Protein AF-A0A956RWE0-F1 (afdb_monomer_lite)

pLDDT: mean 74.17, std 11.6, range [49.22, 88.5]

Sequence (64 aa):
NEVMKVLTLVTSIFIPLSFLAGLYGMNFDHMPELHLSWGYPALLGLMVAVVLGMLAFFRHKRWL

Structure (mmCIF, N/CA/C/O backbone):
data_AF-A0A956RWE0-F1
#
_entry.id   AF-A0A956RWE0-F1
#
loop_
_atom_site.group_PDB
_atom_site.id
_atom_site.type_symbol
_atom_site.label_atom_id
_atom_site.label_alt_id
_atom_site.label_comp_id
_atom_site.label_asym_id
_atom_site.label_entity_id
_atom_site.label_seq_id
_atom_site.pdbx_PDB_ins_code
_atom_site.Cartn_x
_atom_site.Cartn_y
_atom_site.Cartn_z
_atom_site.occupancy
_atom_site.B_iso_or_equiv
_atom_site.auth_seq_id
_atom_site.auth_comp_id
_atom_site.auth_asym_id
_atom_site.auth_atom_id
_atom_site.pdbx_PDB_model_num
ATOM 1 N N . ASN A 1 1 ? -12.190 6.766 22.695 1.00 63.19 1 ASN A N 1
ATOM 2 C CA . ASN A 1 1 ? -11.520 7.796 21.877 1.00 63.19 1 ASN A CA 1
ATOM 3 C C . ASN A 1 1 ? -11.430 7.307 20.434 1.00 63.19 1 ASN A C 1
ATOM 5 O O . ASN A 1 1 ? -10.491 6.597 20.093 1.00 63.19 1 ASN A O 1
ATOM 9 N N . GLU A 1 2 ? -12.446 7.579 19.617 1.00 77.06 2 GLU A N 1
ATOM 10 C CA . GLU A 1 2 ? -12.585 6.963 18.284 1.00 77.06 2 GLU A CA 1
ATOM 11 C C . GLU A 1 2 ? -11.622 7.532 17.234 1.00 77.06 2 GLU A C 1
ATOM 13 O O . GLU A 1 2 ? -11.142 6.789 16.383 1.00 77.06 2 GLU A O 1
ATOM 18 N N . VAL A 1 3 ? -11.240 8.807 17.355 1.00 82.31 3 VAL A N 1
ATOM 19 C CA . VAL A 1 3 ? -10.311 9.477 16.425 1.00 82.31 3 VAL A CA 1
ATOM 20 C C . VAL A 1 3 ? -8.948 8.778 16.377 1.00 82.31 3 VAL A C 1
ATOM 22 O O . VAL A 1 3 ? -8.429 8.501 15.300 1.00 82.31 3 VAL A O 1
ATOM 25 N N . MET A 1 4 ? -8.397 8.413 17.541 1.00 82.44 4 MET A N 1
ATOM 26 C CA . MET A 1 4 ? -7.129 7.675 17.623 1.00 82.44 4 MET A CA 1
ATOM 27 C C . MET A 1 4 ? -7.233 6.293 16.967 1.00 82.44 4 MET A C 1
ATOM 29 O O . MET A 1 4 ? -6.312 5.882 16.272 1.00 82.44 4 MET A O 1
ATOM 33 N N . LYS A 1 5 ? -8.372 5.598 17.126 1.00 78.50 5 LYS A N 1
ATOM 34 C CA . LYS A 1 5 ? -8.610 4.292 16.490 1.00 78.50 5 LYS A CA 1
ATOM 35 C C . LYS A 1 5 ? -8.572 4.396 14.965 1.00 78.50 5 LYS A C 1
ATOM 37 O O . LYS A 1 5 ? -7.911 3.581 14.327 1.00 78.50 5 LYS A O 1
ATOM 42 N N . VAL A 1 6 ? -9.237 5.401 14.392 1.00 84.81 6 VAL A N 1
ATOM 43 C CA . VAL A 1 6 ? -9.250 5.625 12.937 1.00 84.81 6 VAL A CA 1
ATOM 44 C C . VAL A 1 6 ? -7.847 5.954 12.429 1.00 84.81 6 VAL A C 1
ATOM 46 O O . VAL A 1 6 ? -7.391 5.357 11.458 1.00 84.81 6 VAL A O 1
ATOM 49 N N . LEU A 1 7 ? -7.123 6.839 13.118 1.00 85.25 7 LEU A N 1
ATOM 50 C CA . LEU A 1 7 ? -5.781 7.251 12.706 1.00 85.25 7 LEU A CA 1
ATOM 51 C C . LEU A 1 7 ? -4.771 6.094 12.752 1.00 85.25 7 LEU A C 1
ATOM 53 O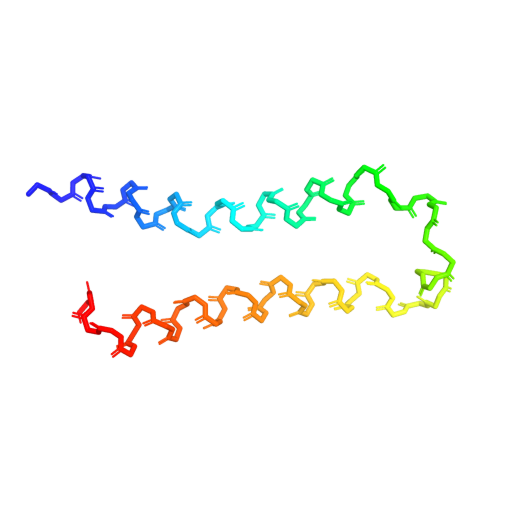 O . LEU A 1 7 ? -3.973 5.931 11.826 1.00 85.25 7 LEU A O 1
ATOM 57 N N . THR A 1 8 ? -4.829 5.254 13.792 1.00 85.12 8 THR A N 1
ATOM 58 C CA . THR A 1 8 ? -3.992 4.050 13.906 1.00 85.12 8 THR A CA 1
ATOM 59 C C . THR A 1 8 ? -4.305 3.050 12.798 1.00 85.12 8 THR A C 1
ATOM 61 O O . THR A 1 8 ? -3.385 2.472 12.224 1.00 85.12 8 THR A O 1
ATOM 64 N N . LEU A 1 9 ? -5.585 2.874 12.461 1.00 81.44 9 LEU A N 1
ATOM 65 C CA . LEU A 1 9 ? -6.015 1.952 11.414 1.00 81.44 9 LEU A CA 1
ATOM 66 C C . LEU A 1 9 ? -5.528 2.407 10.033 1.00 81.44 9 LEU A C 1
ATOM 68 O O . LEU A 1 9 ? -4.942 1.611 9.303 1.00 81.44 9 LEU A O 1
ATOM 72 N N . VAL A 1 10 ? -5.671 3.698 9.714 1.00 84.06 10 VAL A N 1
ATOM 73 C CA . VAL A 1 10 ? -5.144 4.283 8.470 1.00 84.06 10 VAL A CA 1
ATOM 74 C C . VAL A 1 10 ? -3.624 4.128 8.402 1.00 84.06 10 VAL A C 1
ATOM 76 O O . VAL A 1 10 ? -3.104 3.613 7.416 1.00 84.06 10 VAL A O 1
ATOM 79 N N . THR A 1 11 ? -2.909 4.497 9.465 1.00 86.25 11 THR A N 1
ATOM 80 C CA . THR A 1 11 ? -1.438 4.434 9.521 1.00 86.25 11 THR A CA 1
ATOM 81 C C . THR A 1 11 ? -0.914 3.007 9.371 1.00 86.25 11 THR A C 1
ATOM 83 O O . THR A 1 11 ? 0.043 2.775 8.635 1.00 86.25 11 THR A O 1
ATOM 86 N N . SER A 1 12 ? -1.560 2.036 10.021 1.00 83.19 12 SER A N 1
ATOM 87 C CA . SER A 1 12 ? -1.165 0.628 9.934 1.00 83.19 12 SER A CA 1
ATOM 88 C C . SER A 1 12 ? -1.246 0.084 8.508 1.00 83.19 12 SER A C 1
ATOM 90 O O . SER A 1 12 ? -0.446 -0.777 8.161 1.00 83.19 12 SER A O 1
ATOM 92 N N . ILE A 1 13 ? -2.188 0.571 7.695 1.00 82.00 13 ILE A N 1
ATOM 93 C CA . ILE A 1 13 ? -2.322 0.188 6.282 1.00 82.00 13 ILE A CA 1
ATOM 94 C C . ILE A 1 13 ? -1.322 0.969 5.422 1.00 82.00 13 ILE A C 1
ATOM 96 O O . ILE A 1 13 ? -0.716 0.409 4.512 1.00 82.00 13 ILE A O 1
ATOM 100 N N . PHE A 1 14 ? -1.116 2.253 5.722 1.00 84.50 14 PHE A N 1
ATOM 101 C CA . PHE A 1 14 ? -0.279 3.142 4.918 1.00 84.50 14 PHE A CA 1
ATOM 102 C C . PHE A 1 14 ? 1.216 2.822 5.010 1.00 84.50 14 PHE A C 1
ATOM 104 O O . PHE A 1 14 ? 1.903 2.870 3.999 1.00 84.50 14 PHE A O 1
ATOM 111 N N . ILE A 1 15 ? 1.735 2.471 6.191 1.00 86.94 15 ILE A N 1
ATOM 112 C CA . ILE A 1 15 ? 3.165 2.177 6.400 1.00 86.94 15 ILE A CA 1
ATOM 113 C C . ILE A 1 15 ? 3.702 1.086 5.451 1.00 86.94 15 ILE A C 1
ATOM 115 O O . ILE A 1 15 ? 4.669 1.362 4.737 1.00 86.94 15 ILE A O 1
ATOM 119 N N . PRO A 1 16 ? 3.126 -0.132 5.395 1.00 82.00 16 PRO A N 1
ATOM 120 C CA . PRO A 1 16 ? 3.624 -1.176 4.499 1.00 82.00 16 PRO A CA 1
ATOM 121 C C . PRO A 1 16 ? 3.409 -0.828 3.022 1.00 82.00 16 PRO A C 1
ATOM 123 O O . PRO A 1 16 ? 4.253 -1.169 2.194 1.00 82.00 16 PRO A O 1
ATOM 126 N N . LEU A 1 17 ? 2.328 -0.108 2.692 1.00 82.12 17 LEU A N 1
ATOM 127 C CA . LEU A 1 17 ? 2.075 0.370 1.331 1.00 82.12 17 LEU A CA 1
ATOM 128 C C . LEU A 1 17 ? 3.160 1.355 0.877 1.00 82.12 17 LEU A C 1
ATOM 130 O O . LEU A 1 17 ? 3.735 1.189 -0.195 1.00 82.12 17 LEU A O 1
ATOM 134 N N . SER A 1 18 ? 3.468 2.346 1.716 1.00 85.06 18 SER A N 1
ATOM 135 C CA . SER A 1 18 ? 4.507 3.346 1.469 1.00 85.06 18 SER A CA 1
ATOM 136 C C . SER A 1 18 ? 5.896 2.725 1.417 1.00 85.06 18 SER A C 1
ATOM 138 O O . SER A 1 18 ? 6.711 3.141 0.602 1.00 85.06 18 SER A O 1
ATOM 140 N N . PHE A 1 19 ? 6.174 1.711 2.241 1.00 83.88 19 PHE A N 1
ATOM 141 C CA . PHE A 1 19 ? 7.436 0.975 2.191 1.00 83.88 19 PHE A CA 1
ATOM 142 C C . PHE A 1 19 ? 7.611 0.243 0.854 1.00 83.88 19 PHE A C 1
ATOM 144 O O . PHE A 1 19 ? 8.649 0.387 0.213 1.00 83.88 19 PHE A O 1
ATOM 151 N N . LEU A 1 20 ? 6.581 -0.475 0.391 1.00 79.69 20 LEU A N 1
ATOM 152 C CA . LEU A 1 20 ? 6.578 -1.119 -0.927 1.00 79.69 20 LEU A CA 1
ATOM 153 C C . LEU A 1 20 ? 6.719 -0.095 -2.059 1.00 79.69 20 LEU A C 1
ATOM 155 O O . LEU A 1 20 ? 7.538 -0.281 -2.956 1.00 79.69 20 LEU A O 1
ATOM 159 N N . ALA A 1 21 ? 5.965 1.003 -2.002 1.00 79.25 21 ALA A N 1
ATOM 160 C CA . ALA A 1 21 ? 6.037 2.070 -2.995 1.00 79.25 21 ALA A CA 1
ATOM 161 C C . ALA A 1 21 ? 7.409 2.766 -3.013 1.00 79.25 21 ALA A C 1
ATOM 163 O O . ALA A 1 21 ? 7.896 3.094 -4.088 1.00 79.25 21 ALA A O 1
ATOM 164 N N . GLY A 1 22 ? 8.057 2.955 -1.861 1.00 79.25 22 GLY A N 1
ATOM 165 C CA . GLY A 1 22 ? 9.403 3.526 -1.764 1.00 79.25 22 GLY A CA 1
ATOM 166 C C . GLY A 1 22 ? 10.484 2.576 -2.282 1.00 79.25 22 GLY A C 1
ATOM 167 O O . GLY A 1 22 ? 11.329 2.983 -3.075 1.00 79.25 22 GLY A O 1
ATOM 168 N N . LEU A 1 23 ? 10.418 1.295 -1.901 1.00 75.94 23 LEU A N 1
ATOM 169 C CA . LEU A 1 23 ? 11.356 0.264 -2.351 1.00 75.94 23 LEU A CA 1
ATOM 170 C C . LEU A 1 23 ? 11.338 0.118 -3.881 1.00 75.94 23 LEU A C 1
ATOM 172 O O . LEU A 1 23 ? 12.394 0.091 -4.512 1.00 75.94 23 LEU A O 1
ATOM 176 N N . TYR A 1 24 ? 10.139 0.072 -4.473 1.00 71.00 24 TYR A N 1
ATOM 177 C CA . TYR A 1 24 ? 9.961 -0.082 -5.917 1.00 71.00 24 TYR A CA 1
ATOM 178 C C . TYR A 1 24 ? 10.087 1.242 -6.680 1.00 71.00 24 TYR A C 1
ATOM 180 O O . TYR A 1 24 ? 10.702 1.269 -7.740 1.00 71.00 24 TYR A O 1
ATOM 188 N N . GLY A 1 25 ? 9.590 2.356 -6.143 1.00 66.62 25 GLY A N 1
ATOM 189 C CA . GLY A 1 25 ? 9.692 3.678 -6.768 1.00 66.62 25 GLY A CA 1
ATOM 190 C C . GLY A 1 25 ? 11.129 4.192 -6.894 1.00 66.62 25 GLY A C 1
ATOM 191 O O . GLY A 1 25 ? 11.415 4.952 -7.813 1.00 66.62 25 GLY A O 1
ATOM 192 N N . MET A 1 26 ? 12.044 3.747 -6.022 1.00 65.25 26 MET A N 1
ATOM 193 C CA . MET A 1 26 ? 13.467 4.109 -6.081 1.00 65.25 26 MET A CA 1
ATOM 194 C C . MET A 1 26 ? 14.333 3.171 -6.946 1.00 65.25 26 MET A C 1
ATOM 196 O O . MET A 1 26 ? 15.444 3.560 -7.285 1.00 65.25 26 MET A O 1
ATOM 200 N N . ASN A 1 27 ? 13.871 1.963 -7.308 1.00 60.94 27 ASN A N 1
ATOM 201 C CA . ASN A 1 27 ? 14.692 0.942 -7.997 1.00 60.94 27 ASN A CA 1
ATOM 202 C C . ASN A 1 27 ? 14.046 0.328 -9.256 1.00 60.94 27 ASN A C 1
ATOM 204 O O . ASN A 1 27 ? 14.519 -0.694 -9.753 1.00 60.94 27 ASN A O 1
ATOM 208 N N . PHE A 1 28 ? 12.999 0.953 -9.806 1.00 57.97 28 PHE A N 1
ATOM 209 C CA . PHE A 1 28 ? 12.307 0.475 -11.015 1.00 57.97 28 PHE A CA 1
ATOM 210 C C . PHE A 1 28 ? 13.239 0.300 -12.233 1.00 57.97 28 PHE A C 1
ATOM 212 O O . PHE A 1 28 ? 12.959 -0.500 -13.119 1.00 57.97 28 PHE A O 1
ATOM 219 N N . ASP A 1 29 ? 14.357 1.029 -12.249 1.00 56.59 29 ASP A N 1
ATOM 220 C CA . ASP A 1 29 ? 15.319 1.089 -13.352 1.00 56.59 29 ASP A CA 1
ATOM 221 C C . ASP A 1 29 ? 16.354 -0.059 -13.351 1.00 56.59 29 ASP A C 1
ATOM 223 O O . ASP A 1 29 ? 16.951 -0.357 -14.379 1.00 56.59 29 ASP A O 1
ATOM 227 N N . HIS A 1 30 ? 16.569 -0.739 -12.215 1.00 53.47 30 HIS A N 1
ATOM 228 C CA . HIS A 1 30 ? 17.694 -1.675 -12.028 1.00 53.47 30 HIS A CA 1
ATOM 229 C C . HIS A 1 30 ? 17.294 -3.124 -11.697 1.00 53.47 30 HIS A C 1
ATOM 231 O O . HIS A 1 30 ? 18.149 -3.932 -11.332 1.00 53.47 30 HIS A O 1
ATOM 237 N N . MET A 1 31 ? 16.019 -3.498 -11.844 1.00 56.62 31 MET A N 1
ATOM 238 C CA . MET A 1 31 ? 15.578 -4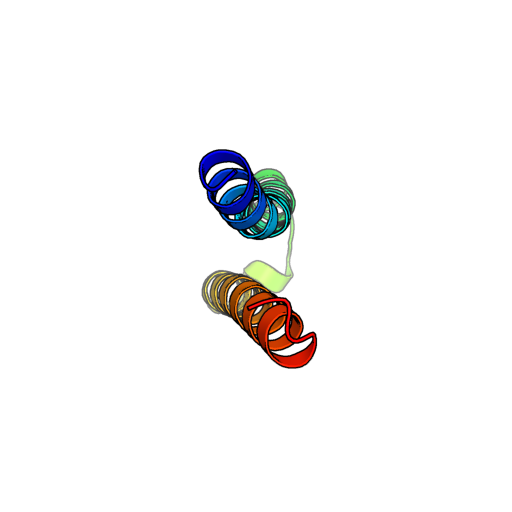.886 -11.646 1.00 56.62 31 MET A CA 1
ATOM 239 C C . MET A 1 31 ? 15.451 -5.629 -12.993 1.00 56.62 31 MET A C 1
ATOM 241 O O . MET A 1 31 ? 14.453 -5.444 -13.691 1.00 56.62 31 MET A O 1
ATOM 245 N N . PRO A 1 32 ? 16.403 -6.509 -13.370 1.00 52.00 32 PRO A N 1
ATOM 246 C CA . PRO A 1 32 ? 16.337 -7.280 -14.621 1.00 52.00 32 PRO A CA 1
ATOM 247 C C . PRO A 1 32 ? 15.119 -8.223 -14.697 1.00 52.00 32 PRO A C 1
ATOM 249 O O . PRO A 1 32 ? 14.653 -8.546 -15.787 1.00 52.00 32 PRO A O 1
ATOM 252 N N . GLU A 1 33 ? 14.541 -8.604 -13.554 1.00 51.75 33 GLU A N 1
ATOM 253 C CA . GLU A 1 33 ? 13.312 -9.413 -13.446 1.00 51.75 33 GLU A CA 1
ATOM 254 C C . GLU A 1 33 ? 12.027 -8.624 -13.782 1.00 51.75 33 GLU A C 1
ATOM 256 O O . GLU A 1 33 ? 10.979 -9.214 -14.045 1.00 51.75 33 GLU A O 1
ATOM 261 N N . LEU A 1 34 ? 12.102 -7.288 -13.828 1.00 52.19 34 LEU A N 1
ATOM 262 C CA . LEU A 1 34 ? 10.991 -6.379 -14.139 1.00 52.19 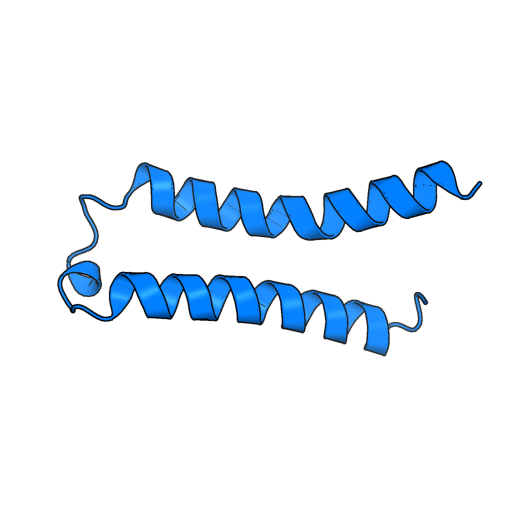34 LEU A CA 1
ATOM 263 C C . LEU A 1 34 ? 10.799 -6.154 -15.649 1.00 52.19 34 LEU A C 1
ATOM 265 O O . LEU A 1 34 ? 9.806 -5.561 -16.064 1.00 52.19 34 LEU A O 1
ATOM 269 N N . HIS A 1 35 ? 11.737 -6.634 -16.473 1.00 53.75 35 HIS A N 1
ATOM 270 C CA . HIS A 1 35 ? 11.637 -6.594 -17.934 1.00 53.75 35 HIS A CA 1
ATOM 271 C C . HIS A 1 35 ? 10.667 -7.653 -18.486 1.00 53.75 35 HIS A C 1
ATOM 273 O O . HIS A 1 35 ? 10.217 -7.557 -19.628 1.00 53.75 35 HIS A O 1
ATOM 279 N N . LEU A 1 36 ? 10.292 -8.651 -17.674 1.00 56.84 36 LEU A N 1
ATOM 280 C CA . LEU A 1 36 ? 9.092 -9.433 -17.945 1.00 56.84 36 LEU A CA 1
ATOM 281 C C . LEU A 1 36 ? 7.891 -8.500 -17.789 1.00 56.84 36 LEU A C 1
ATOM 283 O O . LEU A 1 36 ? 7.720 -7.886 -16.738 1.00 56.84 36 LEU A O 1
ATOM 287 N N . SER A 1 37 ? 6.995 -8.470 -18.775 1.00 60.19 37 SER A N 1
ATOM 288 C CA . SER A 1 37 ? 5.746 -7.686 -18.767 1.00 60.19 37 SER A CA 1
ATOM 289 C C . SER A 1 37 ? 4.853 -7.896 -17.526 1.00 60.19 37 SER A C 1
ATOM 291 O O . SER A 1 37 ? 3.831 -7.231 -17.377 1.00 60.19 37 SER A O 1
ATOM 293 N N . TRP A 1 38 ? 5.211 -8.830 -16.641 1.00 65.94 38 TRP A N 1
ATOM 294 C CA . TRP A 1 38 ? 4.524 -9.170 -15.403 1.00 65.94 38 TRP A CA 1
ATOM 295 C C . TRP A 1 38 ? 5.109 -8.547 -14.123 1.00 65.94 38 TRP A C 1
ATOM 297 O O . TRP A 1 38 ? 4.484 -8.680 -13.073 1.00 65.94 38 TRP A O 1
ATOM 307 N N . GLY A 1 39 ? 6.234 -7.824 -14.164 1.00 70.19 39 GLY A N 1
ATOM 308 C CA . GLY A 1 39 ? 6.822 -7.206 -12.963 1.00 70.19 39 GLY A CA 1
ATOM 309 C C . GLY A 1 39 ? 5.891 -6.200 -12.267 1.00 70.19 39 GLY A C 1
ATOM 310 O O . GLY A 1 39 ? 5.711 -6.237 -11.050 1.00 70.19 39 GLY A O 1
ATOM 311 N N . TYR A 1 40 ? 5.218 -5.353 -13.052 1.00 71.69 40 TYR A N 1
ATOM 312 C CA . TYR A 1 40 ? 4.234 -4.383 -12.556 1.00 71.69 40 TYR A CA 1
ATOM 313 C C . TYR A 1 40 ? 2.967 -5.036 -11.955 1.00 71.69 40 TYR A C 1
ATOM 315 O O . TYR A 1 40 ? 2.614 -4.709 -10.818 1.00 71.69 40 TYR A O 1
ATOM 323 N N . PRO A 1 41 ? 2.281 -5.985 -12.632 1.00 77.12 41 PRO A N 1
ATOM 324 C CA . PRO A 1 41 ? 1.130 -6.667 -12.036 1.00 77.12 41 PRO A CA 1
ATOM 325 C C . PRO A 1 41 ? 1.501 -7.595 -10.869 1.00 77.12 41 PRO A C 1
ATOM 327 O O . PRO A 1 41 ? 0.696 -7.734 -9.951 1.00 77.12 41 PRO A O 1
ATOM 330 N N . ALA A 1 42 ? 2.703 -8.183 -10.836 1.00 78.12 42 ALA A N 1
ATOM 331 C CA . ALA A 1 42 ? 3.177 -8.953 -9.683 1.00 78.12 42 ALA A CA 1
ATOM 332 C C . ALA A 1 42 ? 3.375 -8.065 -8.444 1.00 78.12 42 ALA A C 1
ATOM 334 O O . ALA A 1 42 ? 2.958 -8.442 -7.349 1.00 78.12 42 ALA A O 1
ATOM 335 N N . LEU A 1 43 ? 3.930 -6.859 -8.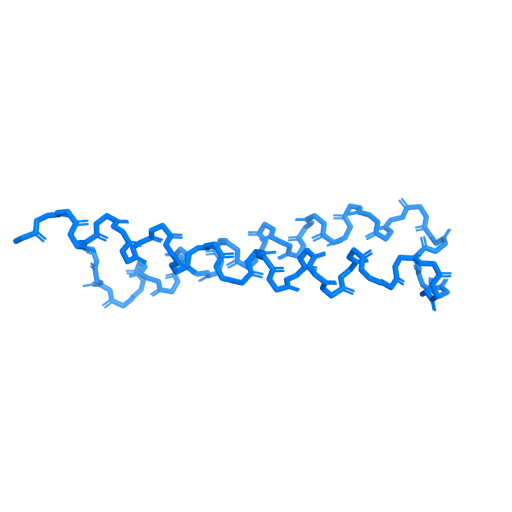616 1.00 76.75 43 LEU A N 1
ATOM 336 C CA . LEU A 1 43 ? 4.039 -5.861 -7.549 1.00 76.75 43 LEU A CA 1
ATOM 337 C C . LEU A 1 43 ? 2.664 -5.435 -7.027 1.00 76.75 43 LEU A C 1
ATOM 339 O O . LEU A 1 43 ? 2.447 -5.396 -5.816 1.00 76.75 43 LEU A O 1
ATOM 343 N N . LEU A 1 44 ? 1.728 -5.136 -7.930 1.00 78.94 44 LEU A N 1
ATOM 344 C CA . LEU A 1 44 ? 0.348 -4.824 -7.556 1.00 78.94 44 LEU A CA 1
ATOM 345 C C . LEU A 1 44 ? -0.297 -5.990 -6.799 1.00 78.94 44 LEU A C 1
ATOM 347 O O . LEU A 1 44 ? -0.926 -5.776 -5.764 1.00 78.94 44 LEU A O 1
ATOM 351 N N . GLY A 1 45 ? -0.086 -7.223 -7.262 1.00 85.38 45 GLY A N 1
ATOM 352 C CA . GLY A 1 45 ? -0.516 -8.435 -6.572 1.00 85.38 45 GLY A CA 1
ATOM 353 C C . GLY A 1 45 ? 0.079 -8.547 -5.169 1.00 85.38 45 GLY A C 1
ATOM 354 O O . GLY A 1 45 ? -0.651 -8.840 -4.227 1.00 85.38 45 GLY A O 1
ATOM 355 N N . LEU A 1 46 ? 1.368 -8.243 -4.999 1.00 83.81 46 LEU A N 1
ATOM 356 C CA . LEU A 1 46 ? 2.047 -8.245 -3.704 1.00 83.81 46 LEU A CA 1
ATOM 357 C C . LEU A 1 46 ? 1.502 -7.156 -2.772 1.00 83.81 46 LEU A C 1
ATOM 359 O O . LEU A 1 46 ? 1.217 -7.439 -1.612 1.00 83.81 46 LEU A O 1
ATOM 363 N N . MET A 1 47 ? 1.296 -5.933 -3.269 1.00 83.81 47 MET A N 1
ATOM 364 C CA . MET A 1 47 ? 0.679 -4.845 -2.501 1.00 83.81 47 MET A CA 1
ATOM 365 C C . MET A 1 47 ? -0.722 -5.236 -2.019 1.00 83.81 47 MET A C 1
ATOM 367 O O . MET A 1 47 ? -1.033 -5.086 -0.837 1.00 83.81 47 MET A O 1
ATOM 371 N N . VAL A 1 48 ? -1.549 -5.806 -2.900 1.00 87.00 48 VAL A N 1
ATOM 372 C CA . VAL A 1 48 ? -2.889 -6.300 -2.551 1.00 87.00 48 VAL A CA 1
ATOM 373 C C . VAL A 1 48 ? -2.805 -7.460 -1.557 1.00 87.00 48 VAL A C 1
ATOM 375 O O . VAL A 1 48 ? -3.545 -7.472 -0.576 1.00 87.00 48 VAL A O 1
ATOM 378 N N . ALA A 1 49 ? -1.880 -8.401 -1.747 1.00 88.50 49 ALA A N 1
ATOM 379 C CA . ALA A 1 49 ? -1.674 -9.525 -0.839 1.00 88.50 49 ALA A CA 1
ATOM 380 C C . ALA A 1 49 ? -1.237 -9.067 0.559 1.00 88.50 49 ALA A C 1
ATOM 382 O O . ALA A 1 49 ? -1.703 -9.621 1.550 1.00 88.50 49 ALA A O 1
ATOM 383 N N . VAL A 1 50 ? -0.403 -8.030 0.662 1.00 85.38 50 VAL A N 1
ATOM 384 C CA . VAL A 1 50 ? 0.011 -7.441 1.944 1.00 85.38 50 VAL A CA 1
ATOM 385 C C . VAL A 1 50 ? -1.161 -6.749 2.636 1.00 85.38 50 VAL A C 1
ATOM 387 O O . VAL A 1 50 ? -1.358 -6.949 3.834 1.00 85.38 50 VAL A O 1
ATOM 390 N N . VAL A 1 51 ? -1.987 -6.001 1.898 1.00 84.75 51 VAL A N 1
ATOM 391 C CA . VAL A 1 51 ? -3.210 -5.386 2.444 1.00 84.75 51 VAL A CA 1
ATOM 392 C C . VAL A 1 51 ? -4.182 -6.454 2.940 1.00 84.75 51 VAL A C 1
ATOM 394 O O . VAL A 1 51 ? -4.657 -6.378 4.073 1.00 84.75 51 VAL A O 1
ATOM 397 N N . LEU A 1 52 ? -4.450 -7.479 2.129 1.00 87.25 52 LEU A N 1
ATOM 398 C CA . LEU A 1 52 ? -5.323 -8.594 2.497 1.00 87.25 52 LEU A CA 1
ATOM 399 C C . LEU A 1 52 ? -4.750 -9.401 3.665 1.00 87.25 52 LEU A C 1
ATOM 401 O O . LEU A 1 52 ? -5.498 -9.782 4.559 1.00 87.25 52 LEU A O 1
ATOM 405 N N . GLY A 1 53 ? -3.435 -9.619 3.694 1.00 86.19 53 GLY A N 1
ATOM 406 C CA . GLY A 1 53 ? -2.729 -10.298 4.775 1.00 86.19 53 GLY A CA 1
ATOM 407 C C . GLY A 1 53 ? -2.823 -9.528 6.088 1.00 86.19 53 GLY A C 1
ATOM 408 O O . GLY A 1 53 ? -3.132 -10.118 7.121 1.00 86.19 53 GLY A O 1
ATOM 409 N N . MET A 1 54 ? -2.654 -8.204 6.059 1.00 79.56 54 MET A N 1
ATOM 410 C CA . MET A 1 54 ? -2.870 -7.359 7.232 1.00 79.56 54 MET A CA 1
ATOM 411 C C . MET A 1 54 ? -4.331 -7.357 7.677 1.00 79.56 54 MET A C 1
ATOM 413 O O . MET A 1 54 ? -4.594 -7.534 8.864 1.00 79.56 54 MET A O 1
ATOM 417 N N . LEU A 1 55 ? -5.288 -7.216 6.756 1.00 78.88 55 LEU A N 1
ATOM 418 C CA . LEU A 1 55 ? -6.715 -7.291 7.080 1.00 78.88 55 LEU A CA 1
ATOM 419 C C . LEU A 1 55 ? -7.078 -8.647 7.701 1.00 78.88 55 LEU A C 1
ATOM 421 O O . LEU A 1 55 ? -7.764 -8.689 8.722 1.00 78.88 55 LEU A O 1
ATOM 425 N N . ALA A 1 56 ? -6.577 -9.748 7.140 1.00 83.06 56 ALA A N 1
ATOM 426 C CA . ALA A 1 56 ? -6.768 -11.095 7.667 1.00 83.06 56 ALA A CA 1
ATOM 427 C C . ALA A 1 56 ? -6.112 -11.266 9.044 1.00 83.06 56 ALA A C 1
ATOM 429 O O . ALA A 1 56 ? -6.723 -11.838 9.944 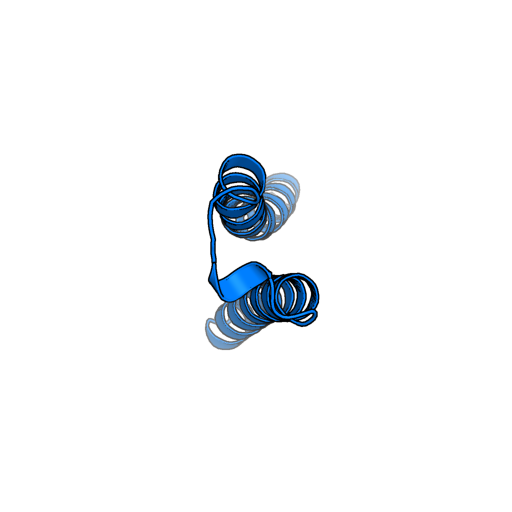1.00 83.06 56 ALA A O 1
ATOM 430 N N . PHE A 1 57 ? -4.911 -10.722 9.249 1.00 79.00 57 PHE A N 1
ATOM 431 C CA . PHE A 1 57 ? -4.220 -10.745 10.537 1.00 79.00 57 PHE A CA 1
ATOM 432 C C . PHE A 1 57 ? -4.983 -9.963 11.614 1.00 79.00 57 PHE A C 1
ATOM 434 O O . PHE A 1 57 ? -5.200 -10.479 12.712 1.00 79.00 57 PHE A O 1
ATOM 441 N N . PHE A 1 58 ? -5.456 -8.754 11.300 1.00 72.25 58 PHE A N 1
ATOM 442 C CA . PHE A 1 58 ? -6.291 -7.951 12.200 1.00 72.25 58 PHE A CA 1
ATOM 443 C C . PHE A 1 58 ? -7.621 -8.643 12.521 1.00 72.25 58 PHE A C 1
ATOM 445 O O . PHE A 1 58 ? -8.049 -8.649 13.678 1.00 72.25 58 PHE A O 1
ATOM 452 N N . ARG A 1 59 ? -8.238 -9.291 11.524 1.00 71.3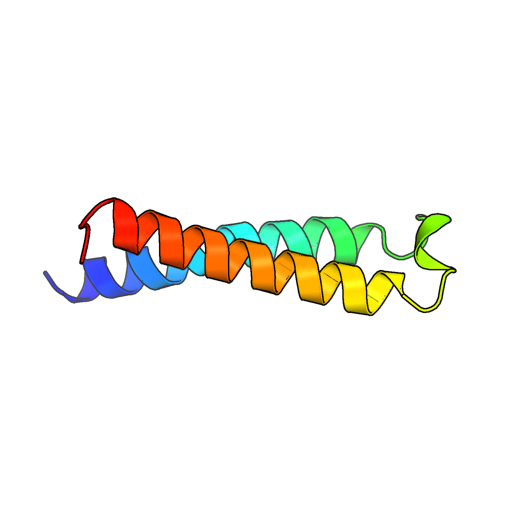8 59 ARG A N 1
ATOM 453 C CA . ARG A 1 59 ? -9.455 -10.098 11.683 1.00 71.38 59 ARG A CA 1
ATOM 454 C C . ARG A 1 59 ? -9.216 -11.313 12.582 1.00 71.38 59 ARG A C 1
ATOM 456 O O . ARG A 1 59 ? -10.018 -11.573 13.474 1.00 71.38 59 ARG A O 1
ATOM 463 N N . HIS A 1 60 ? -8.107 -12.026 12.393 1.00 71.50 60 HIS A N 1
ATOM 464 C CA . HIS A 1 60 ? -7.761 -13.211 13.181 1.00 71.50 60 HIS A CA 1
ATOM 465 C C . HIS A 1 60 ? -7.388 -12.855 14.627 1.00 71.50 60 HIS A C 1
ATOM 467 O O . HIS A 1 60 ? -7.685 -13.610 15.552 1.00 71.50 60 HIS A O 1
ATOM 473 N N . LYS A 1 61 ? -6.767 -11.693 14.858 1.00 68.25 61 LYS A N 1
ATOM 474 C CA . LYS A 1 61 ? -6.428 -11.226 16.210 1.00 68.25 61 LYS A CA 1
ATOM 475 C C . LYS A 1 61 ? -7.601 -10.640 17.005 1.00 68.25 61 LYS A C 1
ATOM 477 O O . LYS A 1 61 ? -7.373 -10.259 18.150 1.00 68.25 61 LYS A O 1
ATOM 482 N N . ARG A 1 62 ? -8.830 -10.589 16.465 1.00 57.75 62 ARG A N 1
ATOM 483 C CA . ARG A 1 62 ? -10.017 -10.007 17.138 1.00 57.75 62 ARG A CA 1
ATOM 484 C C . ARG A 1 62 ? -9.753 -8.611 17.722 1.00 57.75 62 ARG A C 1
ATOM 486 O O . ARG A 1 62 ? -10.164 -8.301 18.835 1.00 57.75 62 ARG A O 1
ATOM 493 N N . TRP A 1 63 ? -9.012 -7.781 16.985 1.00 55.78 63 TRP A N 1
ATOM 494 C CA . TRP A 1 63 ? -8.856 -6.355 17.311 1.00 55.78 63 TRP A CA 1
ATOM 495 C C . TRP A 1 63 ? -9.965 -5.479 16.693 1.00 55.78 63 TRP A C 1
ATOM 497 O O . TRP A 1 63 ? -9.977 -4.264 16.901 1.00 55.78 63 TRP A O 1
ATOM 507 N N . LEU A 1 64 ? -10.912 -6.118 15.995 1.00 49.22 64 LEU A N 1
ATOM 508 C CA . LEU A 1 64 ? -12.245 -5.628 15.642 1.00 49.22 64 LEU A CA 1
ATOM 509 C C . LEU A 1 64 ? -13.297 -6.570 16.230 1.00 49.22 64 LEU A C 1
ATOM 511 O O . LEU A 1 64 ? -13.095 -7.803 16.101 1.00 49.22 64 LEU A O 1
#

Radius of gyration: 14.98 Å; chains: 1; bounding box: 30×23×41 Å

Secondary structure (DSSP, 8-state):
-HHHHHHHHHHHHHHHHHHHHHHHHTTTTS-GGGGSTTHHHHHHHHHHHHHHHHHHHHHHTT--

Foldseek 3Di:
DVVVVVVCVVCVLVVVLVVLCVVCVVCVPPDPVCVPVCNVVVSVVVSVVVNVVVVVVCVVVPVD